Protein AF-A0A7C4EMB9-F1 (afdb_monomer_lite)

Foldseek 3Di:
DWDWDDDPHDIDDTDDDDDDDDDPDDDDDPPPVDQQPAQPLVPPSFLDVVSVVVLVVCAPDPPDDPNSVRPPPNHSDVVSVVVSVVRHDD

Structure (mmCIF, N/CA/C/O backbone):
data_AF-A0A7C4EMB9-F1
#
_entry.id   AF-A0A7C4EMB9-F1
#
loop_
_atom_site.group_PDB
_atom_site.id
_atom_site.type_symbol
_atom_site.label_atom_id
_atom_site.label_alt_id
_atom_site.label_comp_id
_atom_site.label_asym_id
_atom_site.label_entity_id
_atom_site.label_seq_id
_atom_site.pdbx_PDB_ins_code
_atom_site.Cartn_x
_atom_site.Cartn_y
_atom_site.Cartn_z
_atom_site.occupancy
_atom_site.B_iso_or_equiv
_atom_site.auth_seq_id
_atom_site.auth_comp_id
_atom_site.auth_asym_id
_atom_site.auth_atom_id
_atom_site.pdbx_PDB_model_num
ATOM 1 N N . MET A 1 1 ? -20.618 12.445 23.787 1.00 56.06 1 MET A N 1
ATOM 2 C CA . MET A 1 1 ? -19.458 13.309 24.107 1.00 56.06 1 MET A CA 1
ATOM 3 C C . MET A 1 1 ? -19.878 14.758 23.923 1.00 56.06 1 MET A C 1
ATOM 5 O O . MET A 1 1 ? -20.641 15.019 23.006 1.00 56.06 1 MET A O 1
ATOM 9 N N . ARG A 1 2 ? -19.452 15.675 24.798 1.00 58.41 2 ARG A N 1
ATOM 10 C CA . ARG A 1 2 ? -19.670 17.120 24.623 1.00 58.41 2 ARG A CA 1
ATOM 11 C C . ARG A 1 2 ? -18.336 17.719 24.192 1.00 58.41 2 ARG A C 1
ATOM 13 O O . ARG A 1 2 ? -17.362 17.543 24.917 1.00 58.41 2 ARG A O 1
ATOM 20 N N . SER A 1 3 ? -18.275 18.339 23.017 1.00 66.69 3 SER A N 1
ATOM 21 C CA . SER A 1 3 ? -17.084 19.067 22.573 1.00 66.69 3 SER A CA 1
ATOM 22 C C . SER A 1 3 ? -17.310 20.566 22.756 1.00 66.69 3 SER A C 1
ATOM 24 O O . SER A 1 3 ? -18.361 21.095 22.391 1.00 66.69 3 SER A O 1
ATOM 26 N N . GLN A 1 4 ? -16.328 21.235 23.354 1.00 65.56 4 GLN A N 1
ATOM 27 C CA . GLN A 1 4 ? -16.239 22.689 23.439 1.00 65.56 4 GLN A CA 1
ATOM 28 C C . GLN A 1 4 ? -14.824 23.089 23.041 1.00 65.56 4 GLN A C 1
ATOM 30 O O . GLN A 1 4 ? -13.866 22.391 23.373 1.00 65.56 4 GLN A O 1
ATOM 35 N N . SER A 1 5 ? -14.704 24.206 22.332 1.00 68.94 5 SER A N 1
ATOM 36 C CA . SER A 1 5 ? -13.416 24.813 22.008 1.00 68.94 5 SER A CA 1
ATOM 37 C C . SER A 1 5 ? -13.318 26.178 22.679 1.00 68.94 5 SER A C 1
ATOM 39 O O . SER A 1 5 ? -14.306 26.922 22.728 1.00 68.94 5 SER A O 1
ATOM 41 N N . GLN A 1 6 ? -12.131 26.486 23.200 1.00 77.06 6 GLN A N 1
ATOM 42 C CA . GLN A 1 6 ? -11.806 27.754 23.840 1.00 77.06 6 GLN A CA 1
ATOM 43 C C . GLN A 1 6 ? -10.698 28.438 23.044 1.00 77.06 6 GLN A C 1
ATOM 45 O O . GLN A 1 6 ? -9.635 27.860 22.826 1.00 77.06 6 GLN A O 1
ATOM 50 N N . ILE A 1 7 ? -10.931 29.689 22.655 1.00 68.69 7 ILE A N 1
ATOM 51 C CA . ILE A 1 7 ? -9.890 30.554 22.094 1.00 68.69 7 ILE A CA 1
ATOM 52 C C . ILE A 1 7 ? -9.917 31.863 22.876 1.00 68.69 7 ILE A C 1
ATOM 54 O O . ILE A 1 7 ? -10.965 32.496 23.001 1.00 68.69 7 ILE A O 1
ATOM 58 N N . SER A 1 8 ? -8.767 32.240 23.442 1.00 69.12 8 SER A N 1
ATOM 59 C CA . SER A 1 8 ? -8.556 33.513 24.148 1.00 69.12 8 SER A CA 1
ATOM 60 C C . SER A 1 8 ? -9.665 33.868 25.150 1.00 69.12 8 SER A C 1
ATOM 62 O O . SER A 1 8 ? -10.193 34.976 25.153 1.00 69.12 8 SER A O 1
ATOM 64 N N . GLY A 1 9 ? -10.058 32.901 25.987 1.00 74.88 9 GLY A N 1
ATOM 65 C CA . GLY A 1 9 ? -11.029 33.113 27.067 1.00 74.88 9 GLY A CA 1
ATOM 66 C C . GLY A 1 9 ? -12.504 33.044 26.659 1.00 74.88 9 GLY A C 1
ATOM 67 O O . GLY A 1 9 ? -13.354 32.996 27.543 1.00 74.88 9 GLY A O 1
ATOM 68 N N . THR A 1 10 ? -12.825 32.963 25.364 1.00 67.19 10 THR A N 1
ATOM 69 C CA . THR A 1 10 ? -14.207 32.795 24.892 1.00 67.19 10 THR A CA 1
ATOM 70 C C . THR A 1 10 ? -14.501 31.316 24.652 1.00 67.19 10 THR A C 1
ATOM 72 O O . THR A 1 10 ? -13.801 30.653 23.883 1.00 67.19 10 THR A O 1
ATOM 75 N N . ILE A 1 11 ? -15.533 30.797 25.321 1.00 76.62 11 ILE A N 1
ATOM 76 C CA . ILE A 1 11 ? -16.040 29.435 25.121 1.00 76.62 11 ILE A CA 1
ATOM 77 C C . ILE A 1 11 ? -17.153 29.441 24.075 1.00 76.62 11 ILE A C 1
ATOM 79 O O . ILE A 1 11 ? -18.079 30.251 24.129 1.00 76.62 11 ILE A O 1
ATOM 83 N N . THR A 1 12 ? -17.049 28.538 23.104 1.00 72.31 12 THR A N 1
ATOM 84 C CA . THR A 1 12 ? -18.097 28.345 22.096 1.00 72.31 12 THR A CA 1
ATOM 85 C C . THR A 1 12 ? -19.295 27.592 22.691 1.00 72.31 12 THR A C 1
ATOM 87 O O . THR A 1 12 ? -19.108 26.740 23.566 1.00 72.31 12 THR A O 1
ATOM 90 N N . PRO A 1 13 ? -20.534 27.876 22.241 1.00 70.38 13 PRO A N 1
ATOM 91 C CA . PRO A 1 13 ? -21.694 27.060 22.587 1.00 70.38 13 PRO A CA 1
ATOM 92 C C . PRO A 1 13 ? -21.460 25.591 22.213 1.00 70.38 13 PRO A C 1
ATOM 94 O O . PRO A 1 13 ? -20.763 25.297 21.242 1.00 70.38 13 PRO A O 1
ATOM 97 N N . ASN A 1 14 ? -22.061 24.663 22.962 1.00 74.75 14 ASN A N 1
ATOM 98 C CA . ASN A 1 14 ? -21.964 23.236 22.648 1.00 74.75 14 ASN A CA 1
ATOM 99 C C . ASN A 1 14 ? -22.447 22.962 21.216 1.00 74.75 14 ASN A C 1
ATOM 101 O O . ASN A 1 14 ? -23.511 23.442 20.818 1.00 74.75 14 ASN A O 1
ATOM 105 N N . SER A 1 15 ? -21.690 22.154 20.472 1.00 72.81 15 SER A N 1
ATOM 106 C CA . SER A 1 15 ? -22.114 21.671 19.157 1.00 72.81 15 SER A CA 1
ATOM 107 C C . SER A 1 15 ? -23.351 20.768 19.267 1.00 72.81 15 SER A C 1
ATOM 109 O O . SER A 1 15 ? -23.574 20.103 20.285 1.00 72.81 15 SER A O 1
ATOM 111 N N . SER A 1 16 ? -24.180 20.759 18.220 1.00 73.94 16 SER A N 1
ATOM 112 C CA . SER A 1 16 ? -25.343 19.874 18.129 1.00 73.94 16 SER A CA 1
ATOM 113 C C . SER A 1 16 ? -24.906 18.410 18.174 1.00 73.94 16 SER A C 1
ATOM 115 O O . SER A 1 16 ? -23.952 18.007 17.510 1.00 73.94 16 SER A O 1
ATOM 117 N N . ILE A 1 17 ? -25.615 17.612 18.969 1.00 72.25 17 ILE A N 1
ATOM 118 C CA . ILE A 1 17 ? -25.332 16.187 19.133 1.00 72.25 17 ILE A CA 1
ATOM 119 C C . ILE A 1 17 ? -25.779 15.468 17.857 1.00 72.25 17 ILE A C 1
ATOM 121 O O . ILE A 1 17 ? -26.956 15.521 17.508 1.00 72.25 17 ILE A O 1
ATOM 125 N N . LEU A 1 18 ? -24.854 14.798 17.170 1.00 76.00 18 LEU A N 1
ATOM 126 C CA . LEU A 1 18 ? -25.194 13.863 16.100 1.00 76.00 18 LEU A CA 1
ATOM 127 C C . LEU A 1 18 ? -25.425 12.485 16.719 1.00 76.00 18 LEU A C 1
ATOM 129 O O . LEU A 1 18 ? -24.527 11.917 17.346 1.00 76.00 18 LEU A O 1
ATOM 133 N N . GLU A 1 19 ? -26.635 11.961 16.558 1.00 77.06 19 GLU A N 1
ATOM 134 C CA . GLU A 1 19 ? -26.962 10.600 16.961 1.00 77.06 19 GLU A CA 1
ATOM 135 C C . GLU A 1 19 ? -26.516 9.640 15.853 1.00 77.06 19 GLU A C 1
ATOM 137 O O . GLU A 1 19 ? -27.045 9.650 14.744 1.00 77.06 19 GLU A O 1
ATOM 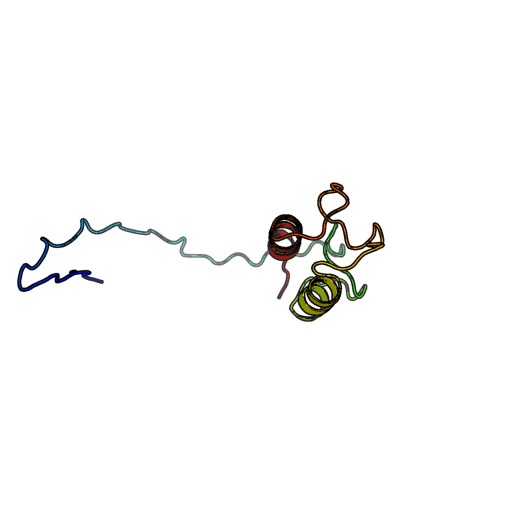142 N N . ILE A 1 20 ? -25.487 8.839 16.136 1.00 77.88 20 ILE A N 1
ATOM 143 C CA . ILE A 1 20 ? -24.989 7.815 15.215 1.00 77.88 20 ILE A CA 1
ATOM 144 C C . ILE A 1 20 ? -25.618 6.487 15.632 1.00 77.88 20 ILE A C 1
ATOM 146 O O . ILE A 1 20 ? -25.183 5.856 16.595 1.00 77.88 20 ILE A O 1
ATOM 150 N N . THR A 1 21 ? -26.659 6.060 14.919 1.00 81.69 21 THR A N 1
ATOM 151 C CA . THR A 1 21 ? -27.280 4.750 15.138 1.00 81.69 21 THR A CA 1
ATOM 152 C C . THR A 1 21 ? -26.488 3.676 14.399 1.00 81.69 21 THR A C 1
ATOM 154 O O . THR A 1 21 ? -26.482 3.627 13.171 1.00 81.69 21 THR A O 1
ATOM 157 N N . VAL A 1 22 ? -25.822 2.797 15.147 1.00 79.38 22 VAL A N 1
ATOM 158 C CA . VAL A 1 22 ? -25.108 1.640 14.587 1.00 79.38 22 VAL A CA 1
ATOM 159 C C . VAL A 1 22 ? -26.030 0.418 14.597 1.00 79.38 22 VAL A C 1
ATOM 161 O O . VAL A 1 22 ? -26.796 0.211 15.541 1.00 79.38 22 VAL A O 1
ATOM 164 N N . GLY A 1 23 ? -25.969 -0.405 13.548 1.00 81.94 23 GLY A N 1
ATOM 165 C CA . GLY A 1 23 ? -26.692 -1.677 13.498 1.00 81.94 23 GLY A CA 1
ATOM 166 C C . GLY A 1 23 ? -26.247 -2.630 14.615 1.00 81.94 23 GLY A C 1
ATOM 167 O O . GLY A 1 23 ? -25.068 -2.706 14.947 1.00 81.94 23 GLY A O 1
ATOM 168 N N . LYS A 1 24 ? -27.187 -3.390 15.192 1.00 84.06 24 LYS A N 1
ATOM 169 C CA . LYS A 1 24 ? -26.918 -4.337 16.298 1.00 84.06 24 LYS A CA 1
ATOM 170 C C . LYS A 1 24 ? -26.145 -5.593 15.878 1.00 84.06 24 LYS A C 1
ATOM 172 O O . LYS A 1 24 ? -25.768 -6.384 16.736 1.00 84.06 24 LYS A O 1
ATOM 177 N N . GLN A 1 25 ? -25.966 -5.809 14.579 1.00 80.31 25 GLN A N 1
ATOM 178 C CA . GLN A 1 25 ? -25.284 -6.975 14.034 1.00 80.31 25 GLN A CA 1
ATOM 179 C C . GLN A 1 25 ? -24.060 -6.538 13.244 1.00 80.31 25 GLN A C 1
ATOM 181 O O . GLN A 1 25 ? -24.163 -5.802 12.265 1.00 80.31 25 GLN A O 1
ATOM 186 N N . SER A 1 26 ? -22.907 -7.047 13.658 1.00 76.94 26 SER A N 1
ATOM 187 C CA . SER A 1 26 ? -21.717 -7.129 12.829 1.00 76.94 26 SER A CA 1
ATOM 188 C C . SER A 1 26 ? -21.836 -8.379 11.960 1.00 76.94 26 SER A C 1
ATOM 190 O O . SER A 1 26 ? -21.781 -9.505 12.451 1.00 76.94 26 SER A O 1
ATOM 192 N N . VAL A 1 27 ? -22.028 -8.195 10.655 1.00 75.69 27 VAL A N 1
ATOM 193 C CA . VAL A 1 27 ? -21.871 -9.297 9.704 1.00 75.69 27 VAL A CA 1
ATOM 194 C C . VAL A 1 27 ? -20.389 -9.448 9.392 1.00 75.69 27 VAL A C 1
ATOM 196 O O . VAL A 1 27 ? -19.716 -8.474 9.054 1.00 75.69 27 VAL A O 1
ATOM 199 N N . LEU A 1 28 ? -19.866 -10.669 9.511 1.00 68.75 28 LEU A N 1
ATOM 200 C CA . LEU A 1 28 ? -18.565 -10.965 8.928 1.00 68.75 28 LEU A CA 1
ATOM 201 C C . LEU A 1 28 ? -18.692 -10.772 7.420 1.00 68.75 28 LEU A C 1
ATOM 203 O O . LEU A 1 28 ? -19.639 -11.271 6.804 1.00 68.75 28 LEU A O 1
ATOM 207 N N . ARG A 1 29 ? -17.742 -10.053 6.818 1.00 64.19 29 ARG A N 1
ATOM 208 C CA . ARG A 1 29 ? -17.617 -10.047 5.365 1.00 64.19 29 ARG A CA 1
ATOM 209 C C . ARG A 1 29 ? -17.400 -11.497 4.955 1.00 64.19 29 ARG A C 1
ATOM 211 O O . ARG A 1 29 ? -16.395 -12.095 5.329 1.00 64.19 29 ARG A O 1
ATOM 218 N N . SER A 1 30 ? -18.373 -12.074 4.254 1.00 62.34 30 SER A N 1
ATOM 219 C CA . SER A 1 30 ? -18.196 -13.373 3.622 1.00 62.34 30 SER A CA 1
ATOM 220 C C . SER A 1 30 ? -17.053 -13.202 2.629 1.00 62.34 30 SER A C 1
ATOM 222 O O . SER A 1 30 ? -17.215 -12.590 1.573 1.00 62.34 30 SER A O 1
ATOM 224 N N . LEU A 1 31 ? -15.866 -13.662 3.022 1.00 59.91 31 LEU A N 1
ATOM 225 C CA . LEU A 1 31 ? -14.800 -13.951 2.088 1.00 59.91 31 LEU A CA 1
ATOM 226 C C . LEU A 1 31 ? -15.342 -15.120 1.271 1.00 59.91 31 LEU A C 1
ATOM 228 O O . LEU A 1 31 ? -15.222 -16.276 1.668 1.00 59.91 31 LEU A O 1
ATOM 232 N N . ALA A 1 32 ? -16.014 -14.830 0.155 1.00 60.97 32 ALA A N 1
ATOM 233 C CA . ALA A 1 32 ? -16.037 -15.802 -0.924 1.00 60.97 32 ALA A CA 1
ATOM 234 C C . ALA A 1 32 ? -14.584 -16.281 -1.084 1.00 60.97 32 ALA A C 1
ATOM 236 O O . ALA A 1 32 ? -13.683 -15.448 -1.018 1.00 60.97 32 ALA A O 1
ATOM 237 N N . ASN A 1 33 ? -14.353 -17.590 -1.214 1.00 62.66 33 ASN A N 1
ATOM 238 C CA . ASN A 1 33 ? -13.030 -18.244 -1.204 1.00 62.66 33 ASN A CA 1
ATOM 239 C C . ASN A 1 33 ? -12.044 -17.765 -2.306 1.00 62.66 33 ASN A C 1
ATOM 241 O O . ASN A 1 33 ? -11.092 -18.463 -2.640 1.00 62.66 33 ASN A O 1
ATOM 245 N N . SER A 1 34 ? -12.286 -16.612 -2.921 1.00 78.19 34 SER A N 1
ATOM 246 C CA . SER A 1 34 ? -11.424 -15.917 -3.859 1.00 78.19 34 SER A CA 1
ATOM 247 C C . SER A 1 34 ? -10.526 -14.912 -3.139 1.00 78.19 34 SER A C 1
ATOM 249 O O . SER A 1 34 ? -11.005 -14.092 -2.352 1.00 78.19 34 SER A O 1
ATOM 251 N N . CYS A 1 35 ? -9.242 -14.932 -3.483 1.00 88.00 35 CYS A N 1
ATOM 252 C CA . CYS A 1 35 ? -8.280 -13.910 -3.085 1.00 88.00 35 CYS A CA 1
ATOM 253 C C . CYS A 1 35 ? -8.737 -12.515 -3.573 1.00 88.00 35 CYS A C 1
ATOM 255 O O . CYS A 1 35 ? -9.506 -12.423 -4.540 1.00 88.00 35 CYS A O 1
ATOM 257 N N . PRO A 1 36 ? -8.305 -11.430 -2.908 1.00 88.81 36 PRO A N 1
ATOM 258 C CA . PRO A 1 36 ? -8.651 -10.064 -3.289 1.00 88.81 36 PRO A CA 1
ATOM 259 C C . PRO A 1 36 ? -8.361 -9.794 -4.770 1.00 88.81 36 PRO A C 1
ATOM 261 O O . PRO A 1 36 ? -7.330 -10.197 -5.298 1.00 88.81 36 PRO A O 1
ATOM 264 N N . ALA A 1 37 ? -9.263 -9.081 -5.451 1.00 89.06 37 ALA A N 1
ATOM 265 C CA . ALA A 1 37 ? -9.092 -8.775 -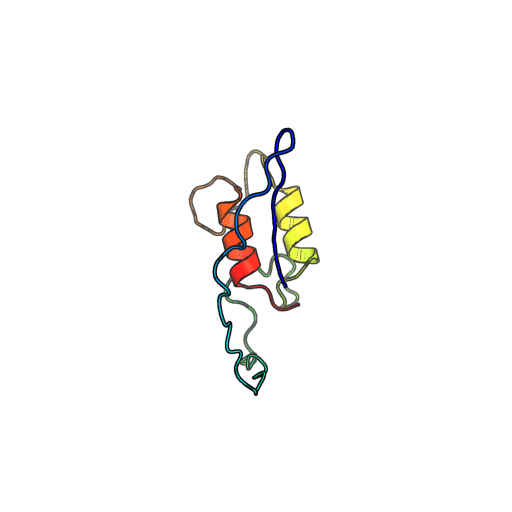6.875 1.00 89.06 37 ALA A CA 1
ATOM 266 C C . ALA A 1 37 ? -7.884 -7.857 -7.151 1.00 89.06 37 ALA A C 1
ATOM 268 O O . ALA A 1 37 ? -7.348 -7.860 -8.259 1.00 89.06 37 ALA A O 1
ATOM 269 N N . LYS A 1 38 ? -7.485 -7.053 -6.157 1.00 91.94 38 LYS A N 1
ATOM 270 C CA . LYS A 1 38 ? -6.332 -6.146 -6.170 1.00 91.94 38 LYS A CA 1
ATOM 271 C C . LYS A 1 38 ? -5.776 -5.990 -4.754 1.00 91.94 38 LYS A C 1
ATOM 273 O O . LYS A 1 38 ? -6.468 -6.286 -3.784 1.00 91.94 38 LYS A O 1
ATOM 278 N N . GLY A 1 39 ? -4.558 -5.461 -4.656 1.00 93.06 39 GLY A N 1
ATOM 279 C CA . GLY A 1 39 ? -3.933 -5.073 -3.388 1.00 93.06 39 GLY A CA 1
ATOM 280 C C . GLY A 1 39 ? -3.177 -6.191 -2.670 1.00 93.06 39 GLY A C 1
ATOM 281 O O . GLY A 1 39 ? -2.436 -5.876 -1.751 1.00 93.06 39 GLY A O 1
ATOM 282 N N . ASP A 1 40 ? -3.316 -7.445 -3.108 1.00 95.50 40 ASP A N 1
ATOM 283 C CA . ASP A 1 40 ? -2.507 -8.582 -2.650 1.00 95.50 40 ASP A CA 1
ATOM 284 C C . ASP A 1 40 ? -1.174 -8.595 -3.422 1.00 95.50 40 ASP A C 1
ATOM 286 O O . ASP A 1 40 ? -1.068 -9.108 -4.542 1.00 95.50 40 ASP A O 1
ATOM 290 N N . LEU A 1 41 ? -0.175 -7.918 -2.859 1.00 95.00 41 LEU A N 1
ATOM 291 C CA . LEU A 1 41 ? 1.132 -7.691 -3.474 1.00 95.00 41 LEU A CA 1
ATOM 292 C C . LEU A 1 41 ? 2.118 -8.815 -3.145 1.00 95.00 41 LEU A C 1
ATOM 294 O O . LEU A 1 41 ? 3.048 -9.054 -3.923 1.00 95.00 41 LEU A O 1
ATOM 298 N N . ASN A 1 42 ? 1.930 -9.503 -2.014 1.00 95.56 42 ASN A N 1
ATOM 299 C CA . ASN A 1 42 ? 2.756 -10.640 -1.602 1.00 95.56 42 ASN A CA 1
ATOM 300 C C . ASN A 1 42 ? 2.172 -12.015 -2.003 1.00 95.56 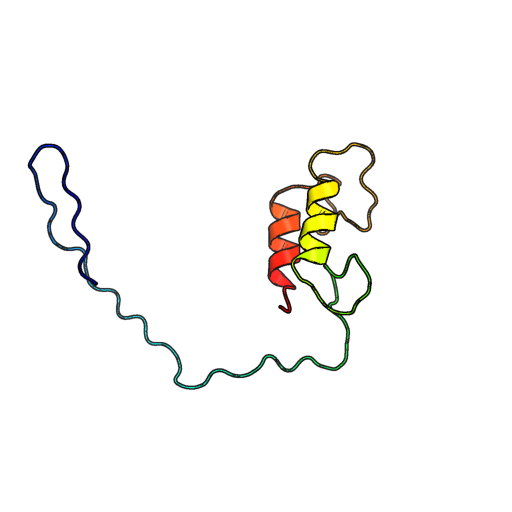42 ASN A C 1
ATOM 302 O O . ASN A 1 42 ? 2.876 -13.019 -1.875 1.00 95.56 42 ASN A O 1
ATOM 306 N N . LYS A 1 43 ? 0.952 -12.054 -2.555 1.00 94.06 43 LYS A N 1
ATOM 307 C CA . LYS A 1 43 ? 0.216 -13.246 -3.014 1.00 94.06 43 LYS A CA 1
ATOM 308 C C . LYS A 1 43 ? -0.175 -14.203 -1.887 1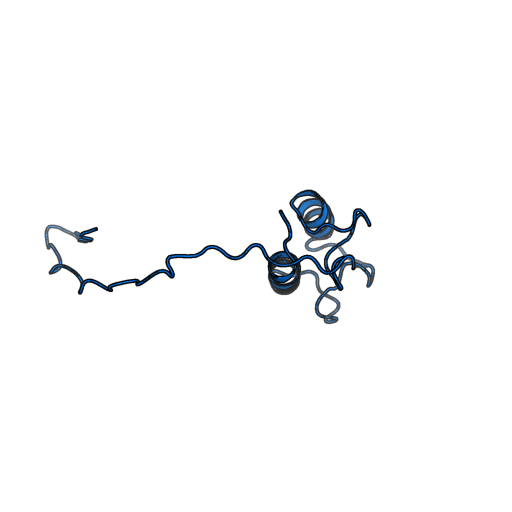.00 94.06 43 LYS A C 1
ATOM 310 O O . LYS A 1 43 ? -0.181 -15.419 -2.095 1.00 94.06 43 LYS A O 1
ATOM 315 N N . ASP A 1 44 ? -0.487 -13.679 -0.704 1.00 94.25 44 ASP A N 1
ATOM 316 C CA . ASP A 1 44 ? -0.936 -14.470 0.450 1.00 94.25 44 ASP A CA 1
ATOM 317 C C . ASP A 1 44 ? -2.470 -14.538 0.600 1.00 94.25 44 ASP A C 1
ATOM 319 O O . ASP A 1 44 ? -2.988 -15.111 1.567 1.00 94.25 44 ASP A O 1
ATOM 323 N N . CYS A 1 45 ? -3.204 -14.014 -0.389 1.00 92.25 45 CYS A N 1
ATOM 324 C CA . CYS A 1 45 ? -4.661 -13.910 -0.419 1.00 92.25 45 CYS A CA 1
ATOM 325 C C . CYS A 1 45 ? -5.251 -13.021 0.677 1.00 92.25 45 CYS A C 1
ATOM 327 O O . CYS A 1 45 ? -6.438 -13.135 1.006 1.00 92.25 45 CYS A O 1
ATOM 329 N N . ARG A 1 46 ? -4.448 -12.108 1.219 1.00 92.81 46 ARG A N 1
ATOM 330 C CA . ARG A 1 46 ? -4.862 -11.053 2.135 1.00 92.81 46 ARG A CA 1
ATOM 331 C C . ARG A 1 46 ? -4.363 -9.718 1.593 1.00 92.81 46 ARG A C 1
ATOM 333 O O . ARG A 1 46 ? -3.491 -9.650 0.742 1.00 92.81 46 ARG A O 1
ATOM 340 N N . VAL A 1 47 ? -4.998 -8.650 2.053 1.00 95.44 47 VAL A N 1
ATOM 341 C CA . VAL A 1 47 ? -4.476 -7.293 1.912 1.00 95.44 47 VAL A CA 1
ATOM 342 C C . VAL A 1 47 ? -4.340 -6.734 3.310 1.00 95.44 47 VAL A C 1
ATOM 344 O O . VAL A 1 47 ? -5.346 -6.498 3.990 1.00 95.44 47 VAL A O 1
ATOM 347 N N . ASN A 1 48 ? -3.104 -6.577 3.761 1.00 96.25 48 ASN A N 1
ATOM 348 C CA . ASN A 1 48 ? -2.817 -6.146 5.121 1.00 96.25 48 ASN A CA 1
ATOM 349 C C . ASN A 1 48 ? -1.565 -5.264 5.191 1.00 96.25 48 ASN A C 1
ATOM 351 O O . ASN A 1 48 ? -1.131 -4.644 4.215 1.00 96.25 48 ASN A O 1
ATOM 355 N N . LEU A 1 49 ? -0.995 -5.164 6.392 1.00 97.00 49 LEU A N 1
ATOM 356 C CA . LEU A 1 49 ? 0.164 -4.322 6.654 1.00 97.00 49 LEU A CA 1
ATOM 357 C C . LEU A 1 49 ? 1.398 -4.734 5.835 1.00 97.00 49 LEU A C 1
ATOM 359 O O . LEU A 1 49 ? 2.245 -3.889 5.549 1.00 97.00 49 LEU A O 1
ATOM 363 N N . ILE A 1 50 ? 1.499 -6.003 5.436 1.00 97.12 50 ILE A N 1
ATOM 364 C CA . ILE A 1 50 ? 2.585 -6.496 4.592 1.00 97.12 50 ILE A CA 1
ATOM 365 C C . ILE A 1 50 ? 2.471 -5.875 3.200 1.00 97.12 50 ILE A C 1
ATOM 367 O O . ILE A 1 50 ? 3.431 -5.253 2.745 1.00 97.12 50 ILE A O 1
ATOM 371 N N . ASP A 1 51 ? 1.303 -5.935 2.563 1.00 97.25 51 ASP A N 1
ATOM 372 C CA . ASP A 1 51 ? 1.078 -5.299 1.259 1.00 97.25 51 ASP A CA 1
ATOM 373 C C . ASP A 1 51 ? 1.260 -3.789 1.335 1.00 97.25 51 ASP A C 1
ATOM 375 O O . ASP A 1 51 ? 1.920 -3.193 0.484 1.00 97.25 51 ASP A O 1
ATOM 379 N N . PHE A 1 52 ? 0.772 -3.165 2.410 1.00 96.81 52 PHE A N 1
ATOM 380 C CA . PHE A 1 52 ? 1.024 -1.750 2.663 1.00 96.81 52 PHE A CA 1
ATOM 381 C C . PHE A 1 52 ? 2.527 -1.442 2.694 1.00 96.81 52 PHE A C 1
ATOM 383 O O . PHE A 1 52 ? 2.965 -0.467 2.088 1.00 96.81 52 PHE A O 1
ATOM 390 N N . SER A 1 53 ? 3.333 -2.270 3.368 1.00 97.31 53 SER A N 1
ATOM 391 C CA . SER A 1 53 ? 4.785 -2.070 3.449 1.00 97.31 53 SER A CA 1
ATOM 392 C C . SER A 1 53 ? 5.479 -2.224 2.091 1.00 97.31 53 SER A C 1
ATOM 394 O O . SER A 1 53 ? 6.413 -1.477 1.792 1.00 97.31 53 SER A O 1
ATOM 396 N N . ILE A 1 54 ? 4.984 -3.122 1.235 1.00 95.94 54 ILE A N 1
ATOM 397 C CA . ILE A 1 54 ? 5.470 -3.288 -0.139 1.00 95.94 54 ILE A CA 1
ATOM 398 C C . ILE A 1 54 ? 5.111 -2.054 -0.972 1.00 95.94 54 ILE A C 1
ATOM 400 O O . ILE A 1 54 ? 5.975 -1.509 -1.655 1.00 95.94 54 ILE A O 1
ATOM 404 N N . LEU A 1 55 ? 3.871 -1.567 -0.889 1.00 95.31 55 LEU A N 1
ATOM 405 C CA . LEU A 1 55 ? 3.439 -0.371 -1.614 1.00 95.31 55 LEU A CA 1
ATOM 406 C C . LEU A 1 55 ? 4.207 0.879 -1.142 1.00 95.31 55 LEU A C 1
ATOM 408 O O . LEU A 1 55 ? 4.677 1.672 -1.955 1.00 95.31 55 LEU A O 1
ATOM 412 N N . ALA A 1 56 ? 4.424 1.011 0.170 1.00 95.06 56 ALA A N 1
ATOM 413 C CA . ALA A 1 56 ? 5.211 2.085 0.774 1.00 95.06 56 ALA A CA 1
ATOM 414 C C . ALA A 1 56 ? 6.683 2.063 0.367 1.00 95.06 56 ALA A C 1
ATOM 416 O O . ALA A 1 56 ? 7.273 3.126 0.174 1.00 95.06 56 ALA A O 1
ATOM 417 N N . TYR A 1 57 ? 7.270 0.881 0.174 1.00 94.38 57 TYR A N 1
ATOM 418 C CA . TYR A 1 57 ? 8.624 0.772 -0.360 1.00 94.38 57 TYR A CA 1
ATOM 419 C C . TYR A 1 57 ? 8.754 1.441 -1.737 1.00 94.38 57 TYR A C 1
ATOM 421 O O . TYR A 1 57 ? 9.783 2.062 -2.011 1.00 94.38 57 TYR A O 1
ATOM 429 N N . TRP A 1 58 ? 7.718 1.354 -2.576 1.00 93.75 58 TRP A N 1
ATOM 430 C CA . TRP A 1 58 ? 7.689 1.915 -3.930 1.00 93.75 58 TRP A CA 1
ATOM 431 C C . TRP A 1 58 ? 7.263 3.387 -4.007 1.00 93.75 58 TRP A C 1
ATOM 433 O O . TRP A 1 58 ? 7.293 3.975 -5.089 1.00 93.75 58 TRP A O 1
ATOM 443 N N . TYR A 1 59 ? 6.925 4.016 -2.879 1.00 92.38 59 TYR A N 1
ATOM 444 C CA . TYR A 1 59 ? 6.509 5.415 -2.848 1.00 92.38 59 TYR A CA 1
ATOM 445 C C . TYR A 1 59 ? 7.583 6.353 -3.407 1.00 92.38 59 TYR A C 1
ATOM 447 O O . TYR A 1 59 ? 8.735 6.329 -2.972 1.00 92.38 59 TYR A O 1
ATOM 455 N N . HIS A 1 60 ? 7.189 7.179 -4.383 1.00 83.88 60 HIS A N 1
ATOM 456 C CA . HIS A 1 60 ? 8.048 8.145 -5.083 1.00 83.88 60 HIS A CA 1
ATOM 457 C C . HIS A 1 60 ? 9.288 7.548 -5.781 1.00 83.88 60 HIS A C 1
ATOM 459 O O . HIS A 1 60 ? 10.251 8.267 -6.060 1.00 83.88 60 HIS A O 1
ATOM 465 N N . ARG A 1 61 ? 9.294 6.246 -6.085 1.00 87.81 61 ARG A N 1
ATOM 466 C CA . ARG A 1 61 ? 10.367 5.643 -6.885 1.00 87.81 61 ARG A CA 1
ATOM 467 C C . ARG A 1 61 ? 10.117 5.820 -8.381 1.00 87.81 61 ARG A C 1
ATOM 469 O O . ARG A 1 61 ? 8.978 5.836 -8.838 1.00 87.81 61 ARG A O 1
ATOM 476 N N . VAL A 1 62 ? 11.210 5.922 -9.133 1.00 82.88 62 VAL A N 1
ATOM 477 C CA . VAL A 1 62 ? 11.199 5.840 -10.599 1.00 82.88 62 VAL A CA 1
ATOM 478 C C . VAL A 1 62 ? 11.031 4.384 -11.046 1.00 82.88 62 VAL A C 1
ATOM 480 O O . VAL A 1 62 ? 11.344 3.467 -10.286 1.00 82.88 62 VAL A O 1
ATOM 483 N N . ASP A 1 63 ? 10.534 4.189 -12.268 1.00 84.50 63 ASP A N 1
ATOM 484 C CA . ASP A 1 63 ? 10.324 2.874 -12.892 1.00 84.50 63 ASP A CA 1
ATOM 485 C C . ASP A 1 63 ? 9.363 1.950 -12.129 1.00 84.50 63 ASP A C 1
ATOM 487 O O . ASP A 1 63 ? 9.617 0.755 -11.985 1.00 84.50 63 ASP A O 1
ATOM 491 N N . LEU A 1 64 ? 8.244 2.507 -11.651 1.00 88.00 64 LEU A N 1
ATOM 492 C CA . LEU A 1 64 ? 7.201 1.766 -10.944 1.00 88.00 64 LEU A CA 1
ATOM 493 C C . LEU A 1 64 ? 6.673 0.591 -11.790 1.00 88.00 64 LEU A C 1
ATOM 495 O O . LEU A 1 64 ? 6.081 0.812 -12.852 1.00 88.00 64 LEU A O 1
ATOM 499 N N . PRO A 1 65 ? 6.820 -0.661 -11.322 1.00 90.56 65 PRO A N 1
ATOM 500 C CA . PRO A 1 65 ? 6.189 -1.793 -11.986 1.00 90.56 65 PRO A CA 1
ATOM 501 C C . PRO A 1 65 ? 4.661 -1.677 -11.955 1.00 90.56 65 PRO A C 1
ATOM 503 O O . PRO A 1 65 ? 4.078 -1.336 -10.927 1.00 90.56 65 PRO A O 1
ATOM 506 N N . SER A 1 66 ? 3.999 -2.056 -13.051 1.00 89.56 66 SER A N 1
ATOM 507 C CA . SER A 1 66 ? 2.534 -1.974 -13.189 1.00 89.56 66 SER A CA 1
ATOM 508 C C . SER A 1 66 ? 1.752 -2.781 -12.146 1.00 89.56 66 SER A C 1
ATOM 510 O O . SER A 1 66 ? 0.565 -2.547 -11.958 1.00 89.56 66 SER A O 1
ATOM 512 N N . ALA A 1 67 ? 2.401 -3.721 -11.453 1.00 89.12 67 ALA A N 1
ATOM 513 C CA . ALA A 1 67 ? 1.803 -4.477 -10.355 1.00 89.12 67 ALA A CA 1
ATOM 514 C C . ALA A 1 67 ? 1.492 -3.616 -9.113 1.00 89.12 67 ALA A C 1
ATOM 516 O O . ALA A 1 67 ? 0.643 -4.000 -8.313 1.00 89.12 67 ALA A O 1
ATOM 517 N N . TYR A 1 68 ? 2.177 -2.482 -8.947 1.00 93.12 68 TYR A N 1
ATOM 518 C CA . TYR A 1 68 ? 2.037 -1.588 -7.792 1.00 93.12 68 TYR A CA 1
ATOM 519 C C . TYR A 1 68 ? 1.237 -0.317 -8.110 1.00 93.12 68 TYR A C 1
ATOM 521 O O . TYR A 1 68 ? 0.882 0.423 -7.199 1.00 93.12 68 TYR A O 1
ATOM 529 N N . ASP A 1 69 ? 0.949 -0.084 -9.391 1.00 94.00 69 ASP A N 1
ATOM 530 C CA . ASP A 1 69 ? 0.076 0.979 -9.884 1.00 94.00 69 ASP A CA 1
ATOM 531 C C . ASP A 1 69 ? -1.380 0.487 -9.852 1.00 94.00 69 ASP A C 1
ATOM 533 O O . ASP A 1 69 ? -1.851 -0.225 -10.746 1.00 94.00 69 ASP A O 1
ATOM 537 N N . LEU A 1 70 ? -2.090 0.786 -8.764 1.00 93.75 70 LEU A N 1
ATOM 538 C CA . LEU A 1 70 ? -3.418 0.227 -8.517 1.00 93.75 70 LEU A CA 1
ATOM 539 C C . LEU A 1 70 ? -4.510 0.984 -9.281 1.00 93.75 70 LEU A C 1
ATOM 541 O O . LEU A 1 70 ? -5.561 0.385 -9.583 1.00 93.75 70 LEU A O 1
ATOM 545 N N . ASN A 1 71 ? -4.270 2.262 -9.596 1.00 94.12 71 ASN A N 1
ATOM 546 C CA . ASN A 1 71 ? -5.188 3.133 -10.332 1.00 94.12 71 ASN A CA 1
ATOM 547 C C . ASN A 1 71 ? -4.871 3.257 -11.842 1.00 94.12 71 ASN A C 1
ATOM 549 O O . ASN A 1 71 ? -5.769 3.625 -12.602 1.00 94.12 71 ASN A O 1
ATOM 553 N N . GLY A 1 72 ? -3.671 2.874 -12.288 1.00 92.88 72 GLY A N 1
ATOM 554 C CA . GLY A 1 72 ? -3.235 2.887 -13.686 1.00 92.88 72 GLY A CA 1
ATOM 555 C C . GLY A 1 72 ? -2.693 4.233 -14.185 1.00 92.88 72 GLY A C 1
ATOM 556 O O . GLY A 1 72 ? -2.672 4.449 -15.401 1.00 92.88 72 GLY A O 1
ATOM 557 N N . ASP A 1 73 ? -2.314 5.156 -13.296 1.00 91.94 73 ASP A N 1
ATOM 558 C CA . ASP A 1 73 ? -1.868 6.510 -13.651 1.00 91.94 73 ASP A CA 1
ATOM 559 C C . ASP A 1 73 ? -0.337 6.671 -13.757 1.00 91.94 73 ASP A C 1
ATOM 561 O O . ASP A 1 73 ? 0.147 7.758 -14.094 1.00 91.94 73 ASP A O 1
ATOM 565 N N . LYS A 1 74 ? 0.418 5.581 -13.550 1.00 90.25 74 LYS A N 1
ATOM 566 C CA . LYS A 1 74 ? 1.891 5.496 -13.544 1.00 90.25 74 LYS A CA 1
ATOM 567 C C . LYS A 1 74 ? 2.586 6.227 -12.392 1.00 90.25 74 LYS A C 1
ATOM 569 O O . LYS A 1 74 ? 3.814 6.331 -12.411 1.00 90.25 74 LYS A O 1
ATOM 574 N N . ASN A 1 75 ? 1.852 6.718 -11.400 1.00 90.00 75 ASN A N 1
ATOM 575 C CA . ASN A 1 75 ? 2.391 7.414 -10.240 1.00 90.00 75 ASN A CA 1
ATOM 576 C C . ASN A 1 75 ? 1.896 6.744 -8.960 1.00 90.00 75 ASN A C 1
ATOM 578 O O . ASN A 1 75 ? 0.714 6.774 -8.657 1.00 90.00 75 ASN A O 1
ATOM 582 N N . LEU A 1 76 ? 2.809 6.233 -8.132 1.00 93.50 76 LEU A N 1
ATOM 583 C CA . LEU A 1 76 ? 2.408 5.696 -6.833 1.00 93.50 76 LEU A CA 1
ATOM 584 C C . LEU A 1 76 ? 2.145 6.843 -5.853 1.00 93.50 76 LEU A C 1
ATOM 586 O O . LEU A 1 76 ? 3.081 7.461 -5.334 1.00 93.50 76 LEU A O 1
ATOM 590 N N . THR A 1 77 ? 0.868 7.120 -5.598 1.00 93.69 77 THR A N 1
ATOM 591 C CA . THR A 1 77 ? 0.409 8.231 -4.753 1.00 93.69 77 THR A CA 1
ATOM 592 C C . THR A 1 77 ? -0.528 7.753 -3.644 1.00 93.69 77 THR A C 1
ATOM 594 O O . THR A 1 77 ? -0.829 6.569 -3.505 1.00 93.69 77 THR A O 1
ATOM 597 N N . LEU A 1 78 ? -1.041 8.691 -2.838 1.00 94.19 78 LEU A N 1
ATOM 598 C CA . LEU A 1 78 ? -2.078 8.399 -1.844 1.00 94.19 78 LEU A CA 1
ATOM 599 C C . LEU A 1 78 ? -3.336 7.762 -2.468 1.00 94.19 78 LEU A C 1
ATOM 601 O O . LEU A 1 78 ? -4.062 7.052 -1.773 1.00 94.19 78 LEU A O 1
ATOM 605 N N . ALA A 1 79 ? -3.583 7.975 -3.767 1.00 95.19 79 ALA A N 1
ATOM 606 C CA . ALA A 1 79 ? -4.673 7.317 -4.478 1.00 95.19 79 ALA A CA 1
ATOM 607 C C . ALA A 1 79 ? -4.511 5.787 -4.458 1.00 95.19 79 ALA A C 1
ATOM 609 O O . ALA A 1 79 ? -5.452 5.088 -4.081 1.00 95.19 79 ALA A O 1
ATOM 610 N N . ASP A 1 80 ? -3.319 5.260 -4.736 1.00 95.38 80 ASP A N 1
ATOM 611 C CA . ASP A 1 80 ? -3.043 3.819 -4.676 1.00 95.38 80 ASP A CA 1
ATOM 612 C C . ASP A 1 80 ? -3.205 3.273 -3.261 1.00 95.38 80 ASP A C 1
ATOM 614 O O . ASP A 1 80 ? -3.848 2.244 -3.063 1.00 95.38 80 ASP A O 1
ATOM 618 N N . PHE A 1 81 ? -2.730 4.003 -2.247 1.00 95.88 81 PHE A N 1
ATOM 619 C CA . PHE A 1 81 ? -2.945 3.621 -0.847 1.00 95.88 81 PHE A CA 1
ATOM 620 C C . PHE A 1 81 ? -4.427 3.569 -0.471 1.00 95.88 81 PHE A C 1
ATOM 622 O O . PHE A 1 81 ? -4.838 2.683 0.285 1.00 95.88 81 PHE A O 1
ATOM 629 N N . SER A 1 82 ? -5.244 4.485 -0.998 1.00 96.62 82 SER A N 1
ATOM 630 C CA . SER A 1 82 ? -6.691 4.462 -0.770 1.00 96.62 82 SER A CA 1
ATOM 631 C C . SER A 1 82 ? -7.347 3.237 -1.416 1.00 96.62 82 SER A C 1
ATOM 633 O O . SER A 1 82 ? -8.234 2.628 -0.817 1.00 96.62 82 SER A O 1
ATOM 635 N N . ILE A 1 83 ? -6.850 2.803 -2.580 1.00 95.88 83 ILE A N 1
ATOM 636 C CA . ILE A 1 83 ? -7.310 1.581 -3.249 1.00 95.88 83 ILE A CA 1
ATOM 637 C C . ILE A 1 83 ? -6.863 0.343 -2.471 1.00 95.88 83 ILE A C 1
ATOM 639 O O . ILE A 1 83 ? -7.684 -0.533 -2.219 1.00 95.88 83 ILE A O 1
ATOM 643 N N . LEU A 1 84 ? -5.606 0.268 -2.030 1.00 95.94 84 LEU A N 1
ATOM 644 C CA . LEU A 1 84 ? -5.121 -0.835 -1.196 1.00 95.94 84 LEU A CA 1
ATOM 645 C C . LEU A 1 84 ? -5.962 -0.965 0.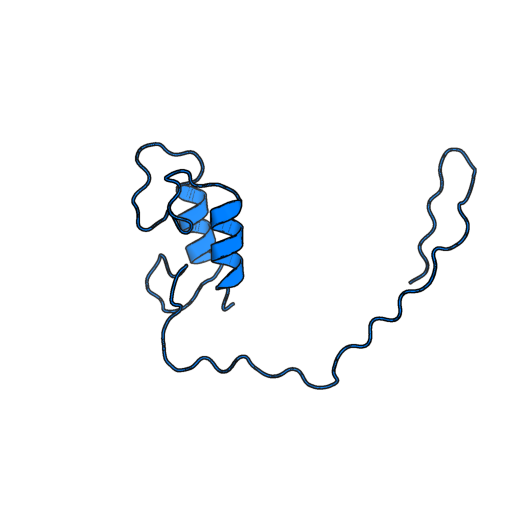083 1.00 95.94 84 LEU A C 1
ATOM 647 O O . LEU A 1 84 ? -6.438 -2.049 0.411 1.00 95.94 84 LEU A O 1
ATOM 651 N N . SER A 1 85 ? -6.239 0.159 0.747 1.00 94.94 85 SER A N 1
ATOM 652 C CA . SER A 1 85 ? -7.070 0.203 1.957 1.00 94.94 85 SER A CA 1
ATOM 653 C C . SER A 1 85 ? -8.523 -0.208 1.696 1.00 94.94 85 SER A C 1
ATOM 655 O O . SER A 1 85 ? -9.157 -0.811 2.558 1.00 94.94 85 SER A O 1
ATOM 657 N N . TYR A 1 86 ? -9.061 0.065 0.504 1.00 94.94 86 TYR A N 1
ATOM 658 C CA . TYR A 1 86 ? -10.387 -0.416 0.108 1.00 94.94 86 TYR A CA 1
ATOM 659 C C . TYR A 1 86 ? -10.455 -1.954 0.045 1.00 94.94 86 TYR A C 1
ATOM 661 O O . TYR A 1 86 ? -11.479 -2.547 0.399 1.00 94.94 86 TYR A O 1
ATOM 669 N N . TYR A 1 87 ? -9.363 -2.609 -0.363 1.00 94.00 87 TYR A N 1
ATOM 670 C CA . TYR A 1 87 ? -9.260 -4.071 -0.419 1.00 94.00 87 TYR A CA 1
ATOM 671 C C . TYR A 1 87 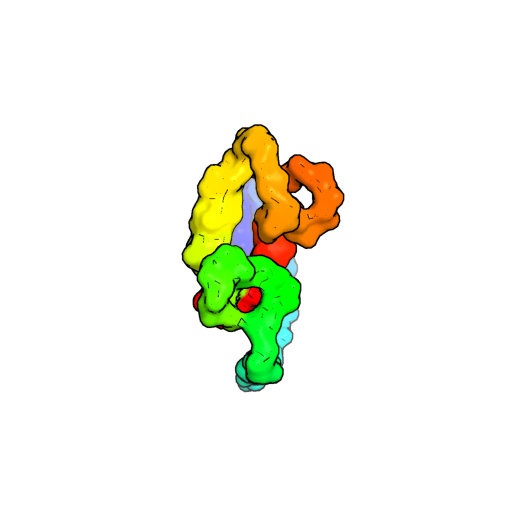? -8.824 -4.724 0.902 1.00 94.00 87 TYR A C 1
ATOM 673 O O . TYR A 1 87 ? -8.730 -5.947 0.948 1.00 94.00 87 TYR A O 1
ATOM 681 N N . TRP A 1 88 ? -8.620 -3.951 1.975 1.00 93.94 88 TRP A N 1
ATOM 682 C CA . TRP A 1 88 ? -8.103 -4.435 3.258 1.00 93.94 88 TRP A CA 1
ATOM 683 C C . TRP A 1 88 ? -8.891 -5.621 3.833 1.00 93.94 88 TRP A C 1
ATOM 685 O O . TRP A 1 88 ? -10.123 -5.584 3.936 1.00 93.94 88 TRP A O 1
ATOM 695 N N . THR A 1 89 ? -8.170 -6.658 4.266 1.00 90.38 89 THR A N 1
ATOM 696 C CA . THR A 1 89 ? -8.746 -7.889 4.833 1.00 90.38 89 THR A CA 1
ATOM 697 C C . THR A 1 89 ? -8.365 -8.161 6.286 1.00 90.38 89 THR A C 1
ATOM 699 O O . THR A 1 89 ? -8.988 -9.033 6.891 1.00 90.38 89 THR A O 1
ATOM 702 N N . GLY A 1 90 ? -7.386 -7.449 6.857 1.00 77.88 90 GLY A N 1
ATOM 703 C CA . GLY A 1 90 ? -6.962 -7.640 8.253 1.00 77.88 90 GLY A CA 1
ATOM 704 C C . GLY A 1 90 ? -5.466 -7.796 8.415 1.00 77.88 90 GLY A C 1
ATOM 705 O O . GLY A 1 90 ? -4.932 -8.806 7.904 1.00 77.88 90 GLY A O 1
#

pLDDT: mean 84.74, std 11.59, range [56.06, 97.31]

Radius of gyration: 20.33 Å; chains: 1; bounding box: 38×52×41 Å

Sequence (90 aa):
MRSQSQISGTITPNSSILEITVGKQSVLRSLANSCPAKGDLNKDCRVNLIDFSILAYWYHRVDLPSAYDLNGDKNLTLADFSILSYYWTG

Secondary structure (DSSP, 8-state):
-----EETTEEPPPPPPP-----S--------SSPPSS--SSSSS--SHHHHHHHHHTTT-SS--TTT-SSSSSS--HHHHHHHHHT---